Protein AF-A0A0C3L754-F1 (afdb_monomer_lite)

Radius of gyration: 15.7 Å; chains: 1; bounding box: 33×24×59 Å

Foldseek 3Di:
DVCPQVVQQPPLVAAEDEDALAECQQVVNVHLLLPGNQNHAEYHYHQYHNYALVVVVVSQVSQVPDPSHHHHAEYEQEHDPPDDCRSADDPVSQVVCVVGHHYYHDDPPPVPDPPPPPPPDDDDD

Organism: NCBI:txid1051891

Secondary structure (DSSP, 8-state):
-TTHHHHHTT-TT--EEEEES-B-TTTTT---TTSS-TT--EEEEES-BS--HHHHHHHHHHHHH-TTSPPPSEEEEE--TT--GGGS--HHHHHHHTTTSEEE-SS-GGG--------------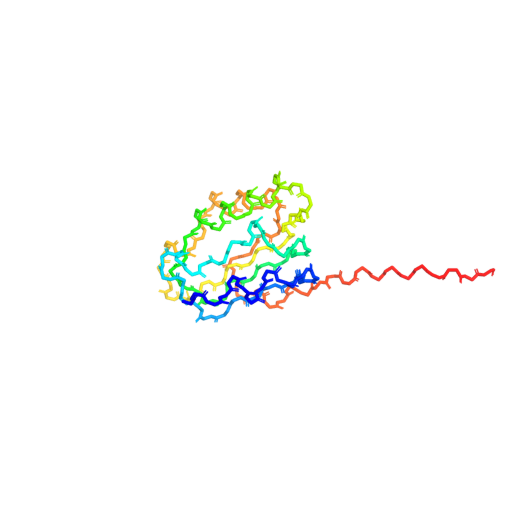

Sequence (125 aa):
MPFLRPAIQNLANLRVLTFRAINFGGDRWLPDLGNCCPHLRWLLLVHCTDYTIPSIRLLVETRIHRDGINPLEILCIQPHHDALPEYRANEEDAAWFSKFLKFKQEDDCWHTEPEARSKNSEKKL

Structure (mmCIF, N/CA/C/O backbone):
data_AF-A0A0C3L754-F1
#
_entry.id   AF-A0A0C3L754-F1
#
loop_
_atom_site.group_PDB
_atom_site.id
_atom_site.type_symbol
_atom_site.label_atom_id
_atom_site.label_alt_id
_atom_site.label_comp_id
_atom_site.label_asym_id
_atom_site.label_entity_id
_atom_site.label_seq_id
_atom_site.pdbx_PDB_ins_code
_atom_site.Cartn_x
_atom_site.Cartn_y
_atom_site.Cartn_z
_atom_site.occupancy
_atom_site.B_iso_or_equiv
_atom_site.auth_seq_id
_atom_site.auth_comp_id
_atom_site.auth_asym_id
_atom_site.auth_atom_id
_atom_site.pdbx_PDB_model_num
ATOM 1 N N . MET A 1 1 ? -7.574 -8.805 -13.480 1.00 50.53 1 MET A N 1
ATOM 2 C CA . MET A 1 1 ? -8.312 -9.417 -12.361 1.00 50.53 1 MET A CA 1
ATOM 3 C C . MET A 1 1 ? -9.560 -8.601 -11.991 1.00 50.53 1 MET A C 1
ATOM 5 O O . MET A 1 1 ? -9.554 -7.911 -10.978 1.00 50.53 1 MET A O 1
ATOM 9 N N . PRO A 1 2 ? -10.663 -8.683 -12.760 1.00 52.88 2 PRO A N 1
ATOM 10 C CA . PRO A 1 2 ? -11.907 -7.953 -12.456 1.00 52.88 2 PRO A CA 1
ATOM 11 C C . PRO A 1 2 ? -12.653 -8.464 -11.206 1.00 52.88 2 PRO A C 1
ATOM 13 O O . PRO A 1 2 ? -13.638 -7.867 -10.785 1.00 52.88 2 PRO A O 1
ATOM 16 N N . PHE A 1 3 ? -12.176 -9.544 -10.584 1.00 61.50 3 PHE A N 1
ATOM 17 C CA . PHE A 1 3 ? -12.859 -10.230 -9.484 1.00 61.50 3 PHE A CA 1
ATOM 18 C C . PHE A 1 3 ? -12.343 -9.867 -8.085 1.00 61.50 3 PHE A C 1
ATOM 20 O O . PHE A 1 3 ? -12.952 -10.266 -7.096 1.00 61.50 3 PHE A O 1
ATOM 27 N N . LEU A 1 4 ? -11.251 -9.101 -7.968 1.00 65.38 4 LEU A N 1
ATOM 28 C CA . LEU A 1 4 ? -10.626 -8.854 -6.665 1.00 65.38 4 LEU A CA 1
ATOM 29 C C . LEU A 1 4 ? -11.460 -7.918 -5.781 1.00 65.38 4 LEU A C 1
ATOM 31 O O . LEU A 1 4 ? -11.662 -8.210 -4.606 1.00 65.38 4 LEU A O 1
ATOM 35 N N . ARG A 1 5 ? -12.004 -6.832 -6.347 1.00 65.38 5 ARG A N 1
ATOM 36 C CA . ARG A 1 5 ? -12.833 -5.873 -5.597 1.00 65.38 5 ARG A CA 1
ATOM 37 C C . ARG A 1 5 ? -14.092 -6.539 -5.008 1.00 65.38 5 ARG A C 1
ATOM 39 O O . ARG A 1 5 ? -14.282 -6.414 -3.799 1.00 65.38 5 ARG A O 1
ATOM 46 N N . PRO A 1 6 ? -14.887 -7.322 -5.771 1.00 69.69 6 PRO A N 1
ATOM 47 C CA . PRO A 1 6 ? -16.003 -8.079 -5.199 1.00 69.69 6 PRO A CA 1
ATOM 48 C C . PRO A 1 6 ? -15.594 -9.104 -4.134 1.00 69.69 6 PRO A C 1
ATOM 50 O O . PRO A 1 6 ? -16.349 -9.327 -3.191 1.00 69.69 6 PRO A O 1
ATOM 53 N N . ALA A 1 7 ? -14.416 -9.722 -4.267 1.00 73.38 7 ALA A N 1
ATOM 54 C CA . ALA A 1 7 ? -13.957 -10.753 -3.340 1.00 73.38 7 ALA A CA 1
ATOM 55 C C . ALA A 1 7 ? -13.566 -10.191 -1.964 1.00 73.38 7 ALA A C 1
ATOM 57 O O . ALA A 1 7 ? -13.824 -10.833 -0.948 1.00 73.38 7 ALA A O 1
ATOM 58 N N . ILE A 1 8 ? -12.970 -8.993 -1.916 1.00 74.81 8 ILE A N 1
ATOM 59 C CA . ILE A 1 8 ? -12.465 -8.418 -0.659 1.00 74.81 8 ILE A CA 1
ATOM 60 C C . ILE A 1 8 ? -13.421 -7.417 -0.005 1.00 74.81 8 ILE A C 1
ATOM 62 O O . ILE A 1 8 ? -13.338 -7.211 1.202 1.00 74.81 8 ILE A O 1
ATOM 66 N N . GLN A 1 9 ? -14.356 -6.813 -0.751 1.00 74.00 9 GLN A N 1
ATOM 67 C CA . GLN A 1 9 ? -15.246 -5.773 -0.210 1.00 74.00 9 GLN A CA 1
ATOM 68 C C . GLN A 1 9 ? -16.104 -6.247 0.976 1.00 74.00 9 GLN A C 1
ATOM 70 O O . GLN A 1 9 ? -16.446 -5.445 1.840 1.00 74.00 9 GLN A O 1
ATOM 75 N N . ASN A 1 10 ? -16.404 -7.548 1.046 1.00 74.81 10 ASN A N 1
ATOM 76 C CA . ASN A 1 10 ? -17.206 -8.147 2.115 1.00 74.81 10 ASN A CA 1
ATOM 77 C C . ASN A 1 10 ? -16.374 -8.564 3.341 1.00 74.81 10 ASN A C 1
ATOM 79 O O . ASN A 1 10 ? -16.930 -8.987 4.353 1.00 74.81 10 ASN A O 1
ATOM 83 N N . LEU A 1 11 ? -15.045 -8.449 3.283 1.00 85.25 11 LEU A N 1
ATOM 84 C CA . LEU A 1 11 ? -14.155 -8.844 4.372 1.00 85.25 11 LEU A CA 1
ATOM 85 C C . LEU A 1 11 ? -14.004 -7.697 5.381 1.00 85.25 11 LEU A C 1
ATOM 87 O O . LEU A 1 11 ? -12.925 -7.133 5.554 1.00 85.25 11 LEU A O 1
ATOM 91 N N . ALA A 1 12 ? -15.095 -7.344 6.067 1.00 84.75 12 ALA A N 1
ATOM 92 C CA . ALA A 1 12 ? -15.114 -6.229 7.020 1.00 84.75 12 ALA A CA 1
ATOM 93 C C . ALA A 1 12 ? -14.041 -6.363 8.118 1.00 84.75 12 ALA A C 1
ATOM 95 O O . ALA A 1 12 ? -13.418 -5.377 8.503 1.00 84.75 12 ALA A O 1
ATOM 96 N N . ASN A 1 13 ? -13.779 -7.600 8.553 1.00 90.38 13 ASN A N 1
ATOM 97 C CA . ASN A 1 13 ? -12.806 -7.940 9.593 1.00 90.38 13 ASN A CA 1
ATOM 98 C C . ASN A 1 13 ? -11.382 -8.183 9.067 1.00 90.38 13 ASN A C 1
ATOM 100 O O . ASN A 1 13 ? -10.519 -8.602 9.839 1.00 90.38 13 ASN A O 1
ATOM 104 N N . LEU A 1 14 ? -11.112 -7.963 7.775 1.00 92.19 14 LEU A N 1
ATOM 105 C CA . LEU A 1 14 ? -9.765 -8.112 7.228 1.00 92.19 14 LEU A CA 1
ATOM 106 C C . LEU A 1 14 ? -8.832 -7.093 7.886 1.00 92.19 14 LEU A C 1
ATOM 108 O O . LEU A 1 14 ? -9.048 -5.893 7.758 1.00 92.19 14 LEU A O 1
ATOM 112 N N . ARG A 1 15 ? -7.799 -7.570 8.588 1.00 93.75 15 ARG A N 1
ATOM 113 C CA . ARG A 1 15 ? -6.815 -6.718 9.287 1.00 93.75 15 ARG A CA 1
ATOM 114 C C . ARG A 1 15 ? -5.472 -6.641 8.576 1.00 93.75 15 ARG A C 1
ATOM 116 O O . ARG A 1 15 ? -4.793 -5.622 8.675 1.00 93.75 15 ARG A O 1
ATOM 123 N N . VAL A 1 16 ? -5.114 -7.702 7.862 1.00 93.50 16 VAL A N 1
ATOM 124 C CA . VAL A 1 16 ? -3.841 -7.856 7.159 1.00 93.50 16 VAL A CA 1
ATOM 125 C C . VAL A 1 16 ? -4.142 -8.339 5.749 1.00 93.50 16 VAL A C 1
ATOM 127 O O . VAL A 1 16 ? -4.915 -9.282 5.581 1.00 93.50 16 VAL A O 1
ATOM 130 N N . LEU A 1 17 ? -3.548 -7.691 4.752 1.00 92.56 17 LEU A N 1
ATOM 131 C CA . 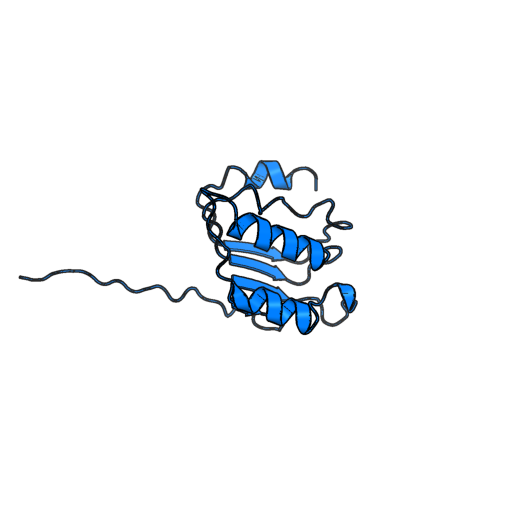LEU A 1 17 ? -3.657 -8.076 3.352 1.00 92.56 17 LEU A CA 1
ATOM 132 C C . LEU A 1 17 ? -2.270 -8.104 2.719 1.00 92.56 17 LEU A C 1
ATOM 134 O O . LEU A 1 17 ? -1.549 -7.107 2.734 1.00 92.56 17 LEU A O 1
ATOM 138 N N . THR A 1 18 ? -1.936 -9.249 2.132 1.00 92.81 18 THR A N 1
ATOM 139 C CA . THR A 1 18 ? -0.669 -9.464 1.437 1.00 92.81 18 THR A CA 1
ATOM 140 C C . THR A 1 18 ? -0.943 -9.808 -0.016 1.00 92.81 18 THR A C 1
ATOM 142 O O . THR A 1 18 ? -1.650 -10.773 -0.306 1.00 92.81 18 THR A O 1
ATOM 145 N N . PHE A 1 19 ? -0.340 -9.051 -0.925 1.00 91.88 19 PHE A N 1
ATOM 146 C CA . PHE A 1 19 ? -0.208 -9.423 -2.327 1.00 91.88 19 PHE A CA 1
ATOM 147 C C . PHE A 1 19 ? 1.196 -9.958 -2.561 1.00 91.88 19 PHE A C 1
ATOM 149 O O . PHE A 1 19 ? 2.176 -9.358 -2.119 1.00 91.88 19 PHE A O 1
ATOM 156 N N . ARG A 1 20 ? 1.291 -11.099 -3.245 1.00 91.75 20 ARG A N 1
ATOM 157 C CA . ARG A 1 20 ? 2.568 -11.726 -3.574 1.00 91.75 20 ARG A CA 1
ATOM 158 C C . ARG A 1 20 ? 2.631 -12.061 -5.053 1.00 91.75 20 ARG A C 1
ATOM 160 O O . ARG A 1 20 ? 1.736 -12.745 -5.539 1.00 91.75 20 ARG A O 1
ATOM 167 N N . ALA A 1 21 ? 3.691 -11.618 -5.729 1.00 90.94 21 ALA A N 1
ATOM 168 C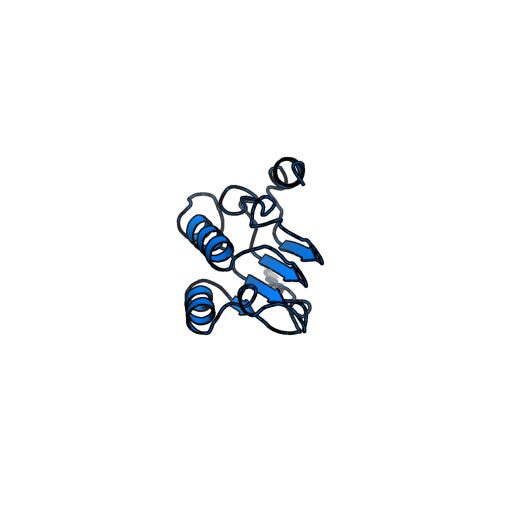 CA . ALA A 1 21 ? 3.923 -11.886 -7.149 1.00 90.94 21 ALA A CA 1
ATOM 169 C C . ALA A 1 21 ? 2.723 -11.505 -8.043 1.00 90.94 21 ALA A C 1
ATOM 171 O O . ALA A 1 21 ? 2.381 -12.215 -8.987 1.00 90.94 21 ALA A O 1
ATOM 172 N N . ILE A 1 22 ? 2.050 -10.396 -7.712 1.00 89.88 22 ILE A N 1
ATOM 173 C CA . ILE A 1 22 ? 0.906 -9.884 -8.471 1.00 89.88 22 ILE A CA 1
ATOM 174 C C . ILE A 1 22 ? 1.370 -8.778 -9.412 1.00 89.88 22 ILE A C 1
ATOM 176 O O . ILE A 1 22 ? 2.006 -7.820 -8.984 1.00 89.88 22 ILE A O 1
ATOM 180 N N . ASN A 1 23 ? 0.985 -8.891 -10.681 1.00 90.50 23 ASN A N 1
ATOM 181 C CA . ASN A 1 23 ? 1.059 -7.803 -11.646 1.00 90.50 23 ASN A CA 1
ATOM 182 C C . ASN A 1 23 ? -0.265 -7.015 -11.617 1.00 90.50 23 ASN A C 1
ATOM 184 O O . ASN A 1 23 ? -1.338 -7.575 -11.877 1.00 90.50 23 ASN A O 1
ATOM 188 N N . PHE A 1 24 ? -0.199 -5.722 -11.296 1.00 89.81 24 PHE A N 1
ATOM 189 C CA . PHE A 1 24 ? -1.373 -4.853 -11.180 1.00 89.81 24 PHE A CA 1
ATOM 190 C C . PHE A 1 24 ? -1.802 -4.182 -12.495 1.00 89.81 24 PHE A C 1
ATOM 192 O O . PHE A 1 24 ? -2.858 -3.547 -12.534 1.00 89.81 24 PHE A O 1
ATOM 199 N N . GLY A 1 25 ? -1.075 -4.400 -13.593 1.00 89.06 25 GLY A N 1
ATOM 200 C CA . GLY A 1 25 ? -1.451 -3.991 -14.945 1.00 89.06 25 GLY A CA 1
ATOM 201 C C . GLY A 1 25 ? -1.606 -2.480 -15.118 1.00 89.06 25 GLY A C 1
ATOM 202 O O . GLY A 1 25 ? -2.572 -2.047 -15.750 1.00 89.06 25 GLY A O 1
ATOM 203 N N . GLY A 1 26 ? -0.706 -1.699 -14.518 1.00 85.06 26 GLY A N 1
ATOM 204 C CA . GLY A 1 26 ? -0.725 -0.239 -14.511 1.00 85.06 26 GLY A CA 1
ATOM 205 C C . GLY A 1 26 ? -1.817 0.277 -13.586 1.00 85.06 26 GLY A C 1
ATOM 206 O O . GLY A 1 26 ? -2.707 0.992 -14.033 1.00 85.06 26 GLY A O 1
ATOM 207 N N . ASP A 1 27 ? -1.824 -0.200 -12.339 1.00 86.00 27 ASP A N 1
ATOM 208 C CA . ASP A 1 27 ? -2.846 0.064 -11.312 1.00 86.00 27 ASP A CA 1
ATOM 209 C C . ASP A 1 27 ? -4.277 -0.405 -11.640 1.00 86.00 27 ASP A C 1
ATOM 211 O O . ASP A 1 27 ? -5.139 -0.410 -10.762 1.00 86.00 27 ASP A O 1
ATOM 215 N N . ARG A 1 28 ? -4.551 -0.886 -12.863 1.00 84.31 28 ARG A N 1
ATOM 216 C CA . ARG A 1 28 ? -5.873 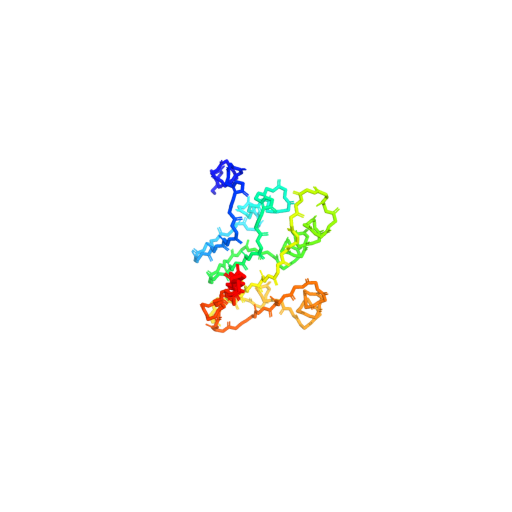-1.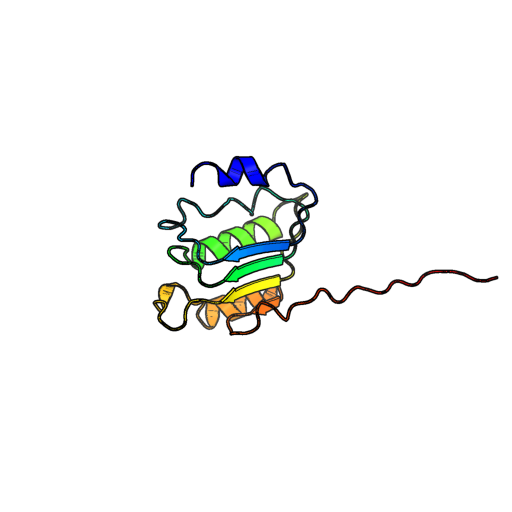374 -13.300 1.00 84.31 28 ARG A CA 1
ATOM 217 C C . ARG A 1 28 ? -6.475 -2.397 -12.338 1.00 84.31 28 ARG A C 1
ATOM 219 O O . ARG A 1 28 ? -7.695 -2.480 -12.194 1.00 84.31 28 ARG A O 1
ATOM 226 N N . TRP A 1 29 ? -5.626 -3.226 -11.740 1.00 82.81 29 TRP A N 1
ATOM 227 C CA . TRP A 1 29 ? -6.030 -4.304 -10.846 1.00 82.81 29 TRP A CA 1
ATOM 228 C C . TRP A 1 29 ? -5.693 -4.043 -9.383 1.00 82.81 29 TRP A C 1
ATOM 230 O O . TRP A 1 29 ? -5.942 -4.923 -8.557 1.00 82.81 29 TRP A O 1
ATOM 240 N N . LEU A 1 30 ? -5.143 -2.869 -9.057 1.00 85.88 30 LEU A N 1
ATOM 241 C CA . LEU A 1 30 ? -4.929 -2.473 -7.675 1.00 85.88 30 LEU A CA 1
ATOM 242 C C . LEU A 1 30 ? -6.308 -2.268 -7.028 1.00 85.88 30 LEU A C 1
ATOM 244 O O . LEU A 1 30 ? -7.117 -1.479 -7.522 1.00 85.88 30 LEU A O 1
ATOM 248 N N . PRO A 1 31 ? -6.643 -3.011 -5.963 1.00 82.06 31 PRO A N 1
ATOM 249 C CA . PRO A 1 31 ? -7.937 -2.857 -5.333 1.00 82.06 31 PRO A CA 1
ATOM 250 C C . PRO A 1 31 ? -8.053 -1.488 -4.670 1.00 82.06 31 PRO A C 1
ATOM 252 O O . PRO A 1 31 ? -7.104 -0.968 -4.088 1.00 82.06 31 PRO A O 1
ATOM 255 N N . ASP A 1 32 ? -9.269 -0.954 -4.686 1.00 84.06 32 ASP A N 1
ATOM 256 C CA . ASP A 1 32 ? -9.633 0.289 -4.013 1.00 84.06 32 ASP A CA 1
ATOM 257 C C . ASP A 1 32 ? -9.719 0.087 -2.486 1.00 84.06 32 ASP A C 1
ATOM 259 O O . ASP A 1 32 ? -10.790 0.093 -1.872 1.00 84.06 32 ASP A O 1
ATOM 263 N N . LEU A 1 33 ? -8.564 -0.169 -1.867 1.00 86.25 33 LEU A N 1
ATOM 264 C CA . LEU A 1 33 ? -8.413 -0.360 -0.422 1.00 86.25 33 LEU A CA 1
ATOM 265 C C . LEU A 1 33 ? -8.590 0.949 0.352 1.00 86.25 33 LEU A C 1
ATOM 267 O O . LEU A 1 33 ? -8.744 0.908 1.568 1.00 86.25 33 LEU A O 1
ATOM 271 N N . GLY A 1 34 ? -8.615 2.098 -0.329 1.00 83.25 34 GLY A N 1
ATOM 272 C CA . GLY A 1 34 ? -9.072 3.359 0.255 1.00 83.25 34 GLY A CA 1
ATOM 273 C C . GLY A 1 34 ? -10.537 3.293 0.683 1.00 83.25 34 GLY A C 1
ATOM 274 O O . GLY A 1 34 ? -10.930 3.946 1.644 1.00 83.25 34 GLY A O 1
ATOM 275 N N . ASN A 1 35 ? -11.330 2.451 0.008 1.00 83.38 35 ASN A N 1
ATOM 276 C CA . ASN A 1 35 ? -12.781 2.451 0.121 1.00 83.38 35 ASN A CA 1
ATOM 277 C C . ASN A 1 35 ? -13.411 1.119 0.548 1.00 83.38 35 ASN A C 1
ATOM 279 O O . ASN A 1 35 ? -14.638 1.004 0.569 1.00 83.38 35 ASN A O 1
ATOM 283 N N . CYS A 1 36 ? -12.603 0.120 0.895 1.00 85.69 36 CYS A N 1
ATOM 284 C CA . CYS A 1 36 ? -13.066 -1.167 1.404 1.00 85.69 36 CYS A CA 1
ATOM 285 C C . CYS A 1 36 ? -12.201 -1.645 2.580 1.00 85.69 36 CYS A C 1
ATOM 287 O O . CYS A 1 36 ? -11.205 -1.011 2.931 1.00 85.69 36 CYS A O 1
ATOM 289 N N . CYS A 1 37 ? -12.584 -2.764 3.203 1.00 91.12 37 CYS A N 1
ATOM 290 C CA . CYS A 1 37 ? -11.863 -3.355 4.337 1.00 91.12 37 CYS A CA 1
ATOM 291 C C . CYS A 1 37 ? -11.618 -2.320 5.465 1.00 91.12 37 CYS A C 1
ATOM 293 O O . CYS A 1 37 ? -10.476 -1.899 5.698 1.00 91.12 37 CYS A O 1
ATOM 295 N N . PRO A 1 38 ? -12.674 -1.859 6.165 1.00 92.38 38 PRO A N 1
ATOM 296 C CA . PRO A 1 38 ? -12.577 -0.771 7.143 1.00 92.38 38 PRO A CA 1
ATOM 297 C C . PRO A 1 38 ? -11.601 -1.077 8.285 1.00 92.38 38 PRO A C 1
ATOM 299 O O . PRO A 1 38 ? -11.013 -0.162 8.853 1.00 92.38 38 PRO A O 1
ATOM 302 N N . HIS A 1 39 ? -11.366 -2.353 8.599 1.00 94.50 39 HIS A N 1
ATOM 303 C CA . HIS A 1 39 ? -10.444 -2.762 9.658 1.00 94.50 39 HIS A CA 1
ATOM 304 C C . HIS A 1 39 ? -9.039 -3.140 9.181 1.00 94.50 39 HIS A C 1
ATOM 306 O O . HIS A 1 39 ? -8.217 -3.523 10.019 1.00 94.50 39 HIS A O 1
ATOM 312 N N . LEU A 1 40 ? -8.743 -2.979 7.886 1.00 94.94 40 LEU A N 1
ATOM 313 C CA . LEU A 1 40 ? -7.411 -3.218 7.343 1.00 94.94 40 LEU A CA 1
ATOM 314 C C . LEU A 1 40 ? -6.419 -2.261 8.001 1.00 94.94 40 LEU A C 1
ATOM 316 O O . LEU A 1 40 ? -6.620 -1.049 8.022 1.00 94.94 40 LEU A O 1
ATOM 320 N N . ARG A 1 41 ? -5.355 -2.824 8.559 1.00 94.69 41 ARG A N 1
ATOM 321 C CA . ARG A 1 41 ? -4.277 -2.067 9.195 1.00 94.69 41 ARG A CA 1
ATOM 322 C C . ARG A 1 41 ? -2.972 -2.270 8.453 1.00 94.69 41 ARG A C 1
ATOM 324 O O . ARG A 1 41 ? -2.146 -1.366 8.448 1.00 94.69 41 ARG A O 1
ATOM 331 N N . TRP A 1 42 ? -2.762 -3.443 7.865 1.00 95.19 42 TRP A N 1
ATOM 332 C CA . TRP A 1 42 ? -1.470 -3.822 7.308 1.00 95.19 42 TRP A CA 1
ATOM 333 C C . TRP A 1 42 ? -1.597 -4.204 5.841 1.00 95.19 42 TRP A C 1
ATOM 335 O O . TRP A 1 42 ? -2.401 -5.074 5.496 1.00 95.19 42 TRP A O 1
ATOM 345 N N . LEU A 1 43 ? -0.781 -3.572 5.002 1.00 94.88 43 LEU A N 1
ATOM 346 C CA . LEU A 1 43 ? -0.704 -3.843 3.573 1.00 94.88 43 LEU A CA 1
ATOM 347 C C . LEU A 1 43 ? 0.724 -4.236 3.194 1.00 94.88 43 LEU A C 1
ATOM 349 O O . LEU A 1 43 ? 1.666 -3.479 3.428 1.00 94.88 43 LEU A O 1
ATOM 353 N N . LEU A 1 44 ? 0.874 -5.426 2.616 1.00 94.56 44 LEU A N 1
ATOM 354 C CA . LEU A 1 44 ? 2.156 -5.961 2.175 1.00 94.56 44 LEU A CA 1
ATOM 355 C C . LEU A 1 44 ? 2.111 -6.217 0.663 1.00 94.56 44 LEU A C 1
ATOM 357 O O . LEU A 1 44 ? 1.264 -6.969 0.181 1.00 94.56 44 LEU A O 1
ATOM 361 N N . LEU A 1 45 ? 3.034 -5.606 -0.075 1.00 93.06 45 LEU A N 1
ATOM 362 C CA . LEU A 1 45 ? 3.233 -5.779 -1.513 1.00 93.06 45 LEU A CA 1
ATOM 363 C C . LEU A 1 45 ? 4.578 -6.471 -1.734 1.00 93.06 45 LEU A C 1
ATOM 365 O O . LEU A 1 45 ? 5.622 -5.826 -1.716 1.00 93.06 45 LEU A O 1
ATOM 369 N N . VAL A 1 46 ? 4.560 -7.792 -1.910 1.00 92.50 46 VAL A N 1
ATOM 370 C CA . VAL A 1 46 ? 5.774 -8.614 -2.019 1.00 92.50 46 VAL A CA 1
ATOM 371 C C . VAL A 1 46 ? 5.956 -9.085 -3.457 1.00 92.50 46 VAL A C 1
ATOM 373 O O . VAL A 1 46 ? 5.120 -9.802 -4.003 1.00 92.50 46 VAL A O 1
ATOM 376 N N . HIS A 1 47 ? 7.053 -8.686 -4.084 1.00 91.62 47 HIS A N 1
ATOM 377 C CA . HIS A 1 47 ? 7.413 -8.970 -5.475 1.00 91.62 47 HIS A CA 1
ATOM 378 C C . HIS A 1 47 ? 6.285 -8.632 -6.462 1.00 91.62 47 HIS A C 1
ATOM 380 O O . HIS A 1 47 ? 6.086 -9.329 -7.454 1.00 91.62 47 HIS A O 1
ATOM 386 N N . CYS A 1 48 ? 5.485 -7.613 -6.149 1.00 91.12 48 CYS A N 1
ATOM 387 C CA . CYS A 1 48 ? 4.434 -7.147 -7.042 1.00 91.12 48 CYS A CA 1
ATOM 388 C C . CYS A 1 48 ? 5.028 -6.236 -8.121 1.00 91.12 48 CYS A C 1
ATOM 390 O O . CYS A 1 48 ? 6.077 -5.629 -7.913 1.00 91.12 48 CYS A O 1
ATOM 392 N N . THR A 1 49 ? 4.352 -6.132 -9.260 1.00 91.00 49 THR A N 1
ATOM 393 C CA . THR A 1 49 ? 4.761 -5.282 -10.386 1.00 91.00 49 THR A CA 1
ATOM 394 C C . THR A 1 49 ? 3.578 -4.483 -10.915 1.00 91.00 49 THR A C 1
ATOM 396 O O . THR A 1 49 ? 2.423 -4.762 -10.579 1.00 91.00 49 THR A O 1
ATOM 399 N N . ASP A 1 50 ? 3.865 -3.479 -11.744 1.00 90.88 50 ASP A N 1
ATOM 400 C CA . ASP A 1 50 ? 2.864 -2.664 -12.441 1.00 90.88 50 ASP A CA 1
ATOM 401 C C . ASP A 1 50 ? 1.853 -1.958 -11.517 1.00 90.88 50 ASP A C 1
ATOM 403 O O . ASP A 1 50 ? 0.717 -1.689 -11.918 1.00 90.88 50 ASP A O 1
ATOM 407 N N . TYR A 1 51 ? 2.271 -1.655 -10.283 1.00 91.44 51 TYR A N 1
ATOM 408 C CA . TYR A 1 51 ? 1.672 -0.613 -9.447 1.00 91.44 51 TYR A CA 1
ATOM 409 C C . TYR A 1 51 ? 2.522 0.656 -9.521 1.00 91.44 51 TYR A C 1
ATOM 411 O O . TYR A 1 51 ? 3.704 0.591 -9.860 1.00 91.44 51 TYR A O 1
ATOM 419 N N . THR A 1 52 ? 1.959 1.796 -9.132 1.00 92.50 52 THR A N 1
ATOM 420 C CA . THR A 1 52 ? 2.724 3.041 -8.989 1.00 92.50 52 THR A CA 1
ATOM 421 C C . THR A 1 52 ? 2.750 3.525 -7.539 1.00 92.50 52 THR A C 1
ATOM 423 O O . THR A 1 52 ? 1.770 3.392 -6.802 1.00 92.50 52 THR A O 1
ATOM 426 N N . ILE A 1 53 ? 3.872 4.106 -7.102 1.00 93.94 53 ILE A N 1
ATOM 427 C CA . ILE A 1 53 ? 3.983 4.707 -5.761 1.00 93.94 53 ILE A CA 1
ATOM 428 C C . ILE A 1 53 ? 2.929 5.808 -5.525 1.00 93.94 53 ILE A C 1
ATOM 430 O O . ILE A 1 53 ? 2.298 5.778 -4.465 1.00 93.94 53 ILE A O 1
ATOM 434 N N . PRO A 1 54 ? 2.625 6.703 -6.491 1.00 94.56 54 PRO A N 1
ATOM 435 C CA . PRO A 1 54 ? 1.495 7.628 -6.388 1.00 94.56 54 PRO A CA 1
ATOM 436 C C . PRO A 1 54 ? 0.149 6.953 -6.099 1.00 94.56 54 PRO A C 1
ATOM 438 O O . PRO A 1 54 ? -0.606 7.444 -5.262 1.00 94.56 54 PRO A O 1
ATOM 441 N N . SER A 1 55 ? -0.149 5.809 -6.721 1.00 93.31 55 SER A N 1
ATOM 442 C CA . SER A 1 55 ? -1.388 5.064 -6.453 1.00 93.31 55 SER A CA 1
ATOM 443 C C . SER A 1 55 ? -1.424 4.483 -5.037 1.00 93.31 55 SER A C 1
ATOM 445 O O . SER A 1 55 ? -2.459 4.540 -4.367 1.00 93.31 55 SER A O 1
ATOM 447 N N . ILE A 1 56 ? -0.289 3.987 -4.528 1.00 95.12 56 ILE A N 1
ATOM 448 C CA . ILE A 1 56 ? -0.176 3.544 -3.128 1.00 95.12 56 ILE A CA 1
ATOM 449 C C . ILE A 1 56 ? -0.328 4.722 -2.159 1.00 95.12 56 ILE A C 1
ATOM 451 O O . ILE A 1 56 ? -1.006 4.605 -1.138 1.00 95.12 56 ILE A O 1
ATOM 455 N N . ARG A 1 57 ? 0.252 5.877 -2.485 1.00 95.69 57 ARG A N 1
ATOM 456 C CA . ARG A 1 57 ? 0.106 7.105 -1.703 1.00 95.69 57 ARG A CA 1
ATOM 457 C C . ARG A 1 57 ? -1.344 7.570 -1.642 1.00 95.69 57 ARG A C 1
ATOM 459 O O . ARG A 1 57 ? -1.847 7.780 -0.543 1.00 95.69 57 ARG A O 1
ATOM 466 N N . LEU A 1 58 ? -2.038 7.627 -2.777 1.00 94.69 58 LEU A N 1
ATOM 467 C CA . LEU A 1 58 ? -3.458 7.983 -2.838 1.00 94.69 58 LEU A CA 1
ATOM 468 C C . LEU A 1 58 ? -4.321 7.052 -1.973 1.00 94.69 58 LEU A C 1
ATOM 470 O O . LEU A 1 58 ? -5.232 7.507 -1.281 1.00 94.69 58 LEU A O 1
ATOM 474 N N . LEU A 1 59 ? -4.024 5.750 -1.968 1.00 94.94 59 LEU A N 1
ATOM 475 C CA . LEU A 1 59 ? -4.683 4.778 -1.094 1.00 94.94 59 LEU A CA 1
ATOM 476 C C . LEU A 1 59 ? -4.469 5.126 0.385 1.00 94.94 59 LEU A C 1
ATOM 478 O O . LEU A 1 59 ? -5.441 5.171 1.142 1.00 94.94 59 LEU A O 1
ATOM 482 N N . VAL A 1 60 ? -3.223 5.381 0.798 1.00 96.00 60 VAL A N 1
ATOM 483 C CA . VAL A 1 60 ? -2.891 5.759 2.183 1.00 96.00 60 VAL A CA 1
ATOM 484 C C . VAL A 1 60 ? -3.598 7.061 2.569 1.00 96.00 60 VAL A C 1
ATOM 486 O O . VAL A 1 60 ? -4.269 7.102 3.599 1.00 96.00 60 VAL A O 1
ATOM 489 N N . GLU A 1 61 ? -3.527 8.088 1.720 1.00 96.06 61 GLU A N 1
ATOM 490 C CA . GLU A 1 61 ? -4.201 9.378 1.913 1.00 96.06 61 GLU A CA 1
ATOM 491 C C . GLU A 1 61 ? -5.715 9.212 2.066 1.00 96.06 61 GLU A C 1
ATOM 493 O O . GLU A 1 61 ? -6.308 9.772 2.990 1.00 96.06 61 GLU A O 1
ATOM 498 N N . THR A 1 62 ? -6.338 8.396 1.213 1.00 94.62 62 THR A N 1
ATOM 499 C CA . THR A 1 62 ? -7.781 8.127 1.270 1.00 94.62 62 THR A CA 1
ATOM 500 C C . THR A 1 62 ? -8.165 7.498 2.606 1.00 94.62 62 THR A C 1
ATOM 502 O O . THR A 1 62 ? -9.139 7.921 3.223 1.00 94.62 62 THR A O 1
ATOM 505 N N . ARG A 1 63 ? -7.389 6.524 3.104 1.00 94.88 63 ARG A N 1
ATOM 506 C CA . ARG A 1 63 ? -7.677 5.877 4.396 1.00 94.88 63 ARG A CA 1
ATOM 507 C C . ARG A 1 63 ? -7.464 6.796 5.596 1.00 94.88 63 ARG A C 1
ATOM 509 O O . ARG A 1 63 ? -8.141 6.611 6.597 1.00 94.88 63 ARG A O 1
ATOM 516 N N . ILE A 1 64 ? -6.545 7.759 5.514 1.00 94.94 64 ILE A N 1
ATOM 517 C CA . ILE A 1 64 ? -6.304 8.734 6.590 1.00 94.94 64 ILE A CA 1
ATOM 518 C C . ILE A 1 64 ? -7.502 9.676 6.764 1.00 94.94 64 ILE A C 1
ATOM 520 O O . ILE A 1 64 ? -7.868 9.993 7.891 1.00 94.94 64 ILE A O 1
ATOM 524 N N . HIS A 1 65 ? -8.107 10.123 5.662 1.00 94.00 65 HIS A N 1
ATOM 525 C CA . HIS A 1 65 ? -9.146 11.160 5.686 1.00 94.00 65 HIS A CA 1
ATOM 526 C C . HIS A 1 65 ? -10.576 10.615 5.693 1.00 94.00 65 HIS A C 1
ATOM 528 O O . HIS A 1 65 ? -11.525 11.389 5.812 1.00 94.00 65 HIS A O 1
ATOM 534 N N . ARG A 1 66 ? -10.757 9.305 5.511 1.00 92.00 66 ARG A N 1
ATOM 535 C CA . ARG A 1 66 ? -12.083 8.714 5.354 1.00 92.00 66 ARG A CA 1
ATOM 536 C C . ARG A 1 66 ? -12.656 8.214 6.676 1.00 92.00 66 ARG A C 1
ATOM 538 O O . ARG A 1 66 ? -12.183 7.232 7.245 1.00 92.00 66 ARG A O 1
ATOM 545 N N . ASP A 1 67 ? -13.769 8.816 7.083 1.00 92.06 67 ASP A N 1
ATOM 546 C CA . ASP A 1 67 ? -14.546 8.365 8.236 1.00 92.06 67 ASP A CA 1
ATOM 547 C C . ASP A 1 67 ? -15.009 6.907 8.095 1.00 92.06 67 ASP A C 1
ATOM 549 O O . ASP A 1 67 ? -15.420 6.444 7.025 1.00 92.06 67 ASP A O 1
ATOM 553 N N . GLY A 1 68 ? -14.960 6.173 9.209 1.00 90.06 68 GLY A N 1
ATOM 554 C CA . GLY A 1 68 ? -15.378 4.770 9.276 1.00 90.06 68 GLY A CA 1
ATOM 555 C C . GLY A 1 68 ? -14.379 3.767 8.687 1.00 90.06 68 GLY A C 1
ATOM 556 O O . GLY A 1 68 ? -14.676 2.572 8.652 1.00 90.06 68 GLY A O 1
ATOM 557 N N . ILE A 1 69 ? -13.197 4.216 8.254 1.00 93.19 69 ILE A N 1
ATOM 558 C CA . ILE A 1 69 ? -12.101 3.363 7.783 1.00 93.19 69 ILE A CA 1
ATOM 559 C C . ILE A 1 69 ? -10.862 3.620 8.641 1.00 93.19 69 ILE A C 1
ATOM 561 O O . ILE A 1 69 ? -10.496 4.756 8.910 1.00 93.19 69 ILE A O 1
ATOM 565 N N . ASN A 1 70 ? -10.202 2.552 9.090 1.00 94.12 70 ASN A N 1
ATOM 566 C CA . ASN A 1 70 ? -8.973 2.683 9.863 1.00 94.12 70 ASN A CA 1
ATOM 567 C C . ASN A 1 70 ? -7.803 3.096 8.951 1.00 94.12 70 ASN A C 1
ATOM 569 O O . ASN A 1 70 ? -7.617 2.475 7.896 1.00 94.12 70 ASN A O 1
ATOM 573 N N . PRO A 1 71 ? -6.944 4.038 9.375 1.00 95.69 71 PRO A N 1
ATOM 574 C CA . PRO A 1 71 ? -5.677 4.275 8.694 1.00 95.69 71 PRO A CA 1
ATOM 575 C C . PRO A 1 71 ? -4.812 3.006 8.715 1.00 95.69 71 PRO A C 1
ATOM 577 O O . PRO A 1 71 ? -4.945 2.153 9.602 1.00 95.69 71 PRO A O 1
ATOM 580 N N . LEU A 1 72 ? -3.926 2.868 7.724 1.00 96.25 72 LEU A N 1
ATOM 581 C CA . LEU A 1 72 ? -2.919 1.810 7.758 1.00 96.25 72 LEU A CA 1
ATOM 582 C C . LEU A 1 72 ? -1.905 2.109 8.861 1.00 96.25 72 LEU A C 1
ATOM 584 O O . LEU A 1 72 ? -1.447 3.234 9.009 1.00 96.25 72 LEU A O 1
ATOM 588 N N . GLU A 1 73 ? -1.535 1.077 9.604 1.00 95.81 73 GLU A N 1
ATOM 589 C CA . GLU A 1 73 ? -0.446 1.118 10.576 1.00 95.81 73 GLU A CA 1
ATOM 590 C C . GLU A 1 73 ? 0.874 0.702 9.933 1.00 95.81 73 GLU A C 1
ATOM 592 O O . GLU A 1 73 ? 1.931 1.185 10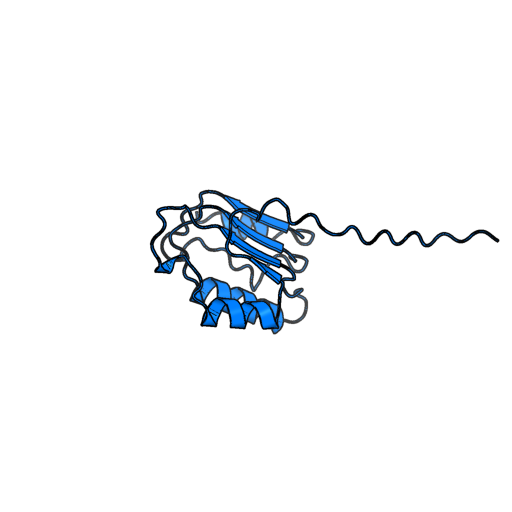.332 1.00 95.81 73 GLU A O 1
ATOM 597 N N . ILE A 1 74 ? 0.820 -0.212 8.956 1.00 95.06 74 ILE A N 1
ATOM 598 C CA . ILE A 1 74 ? 1.999 -0.791 8.314 1.00 95.06 74 ILE A CA 1
ATOM 599 C C . ILE A 1 74 ? 1.788 -0.854 6.806 1.00 95.06 74 ILE A C 1
ATOM 601 O O . ILE A 1 74 ? 0.796 -1.412 6.328 1.00 95.06 74 ILE A O 1
ATOM 605 N N . LEU A 1 75 ? 2.770 -0.336 6.075 1.00 95.44 75 LEU A N 1
ATOM 606 C CA . LEU A 1 75 ? 2.922 -0.528 4.640 1.00 95.44 75 LEU A CA 1
ATOM 607 C C . LEU A 1 75 ? 4.300 -1.129 4.383 1.00 95.44 75 LEU A C 1
ATOM 609 O O . LEU A 1 75 ? 5.316 -0.532 4.737 1.00 95.44 75 LEU A O 1
ATOM 613 N N . CYS A 1 76 ? 4.325 -2.303 3.762 1.00 94.62 76 CYS A N 1
ATOM 614 C CA . CYS A 1 76 ? 5.560 -2.931 3.324 1.00 94.62 76 CYS A CA 1
ATOM 615 C C . CYS A 1 76 ? 5.552 -3.109 1.812 1.00 94.62 76 CYS A C 1
ATOM 617 O O . CYS A 1 76 ? 4.624 -3.711 1.271 1.00 94.62 76 CYS A O 1
ATOM 619 N N . ILE A 1 77 ? 6.580 -2.598 1.144 1.00 93.31 77 ILE A N 1
ATOM 620 C CA . ILE A 1 77 ? 6.787 -2.758 -0.291 1.00 93.31 77 ILE A CA 1
ATOM 621 C C . ILE A 1 77 ? 8.118 -3.479 -0.467 1.00 93.31 77 ILE A C 1
ATOM 623 O O . ILE A 1 77 ? 9.163 -2.894 -0.239 1.00 93.31 77 ILE A O 1
ATOM 627 N N . GLN A 1 78 ? 8.098 -4.744 -0.865 1.00 92.19 78 GLN A N 1
ATOM 628 C CA . GLN A 1 78 ? 9.304 -5.517 -1.165 1.00 92.19 78 GLN A CA 1
ATOM 629 C C . GLN A 1 78 ? 9.316 -5.812 -2.661 1.00 92.19 78 GLN A C 1
ATOM 631 O O . GLN A 1 78 ? 8.730 -6.809 -3.083 1.00 92.19 78 GLN A O 1
ATOM 636 N N . PRO A 1 79 ? 9.923 -4.955 -3.496 1.00 87.25 79 PRO A N 1
ATOM 637 C CA . PRO A 1 79 ? 10.074 -5.231 -4.917 1.00 87.25 79 PRO A CA 1
ATOM 638 C C . PRO A 1 79 ? 10.988 -6.437 -5.140 1.00 87.25 79 PRO A C 1
ATOM 640 O O . PRO A 1 79 ? 11.755 -6.825 -4.258 1.00 87.25 79 PRO A O 1
ATOM 643 N N . HIS A 1 80 ? 10.941 -7.021 -6.336 1.00 85.00 80 HIS A N 1
ATOM 644 C CA . HIS A 1 80 ? 11.957 -7.995 -6.727 1.00 85.00 80 HIS A CA 1
ATOM 645 C C . HIS A 1 80 ? 13.333 -7.306 -6.844 1.00 85.00 80 HIS A C 1
ATOM 647 O O . HIS A 1 80 ? 13.419 -6.094 -7.064 1.00 85.00 80 HIS A O 1
ATOM 653 N N . HIS A 1 81 ? 14.423 -8.058 -6.682 1.00 79.69 81 HIS A N 1
ATOM 654 C CA . HIS A 1 81 ? 15.782 -7.499 -6.704 1.00 79.69 81 HIS A CA 1
ATOM 655 C C . HIS A 1 81 ? 16.125 -6.803 -8.035 1.00 79.69 81 HIS A C 1
ATOM 657 O O . HIS A 1 81 ? 16.863 -5.822 -8.040 1.00 79.69 81 HIS A O 1
ATOM 663 N N . ASP A 1 82 ? 15.533 -7.267 -9.135 1.00 82.50 82 ASP A N 1
ATOM 664 C CA . ASP A 1 82 ? 15.662 -6.738 -10.498 1.00 82.50 82 ASP A CA 1
ATOM 665 C C . ASP A 1 82 ? 14.540 -5.752 -10.887 1.00 82.50 82 ASP A C 1
ATOM 667 O O . ASP A 1 82 ? 14.456 -5.332 -12.042 1.00 82.50 82 ASP A O 1
ATOM 671 N N . ALA A 1 83 ? 13.666 -5.378 -9.946 1.00 81.56 83 ALA A N 1
ATOM 672 C CA . ALA A 1 83 ? 12.559 -4.475 -10.227 1.00 81.56 83 ALA A CA 1
ATOM 673 C C . ALA A 1 83 ? 13.071 -3.084 -10.624 1.00 81.56 83 ALA A C 1
ATOM 675 O O . ALA A 1 83 ? 13.988 -2.539 -9.997 1.00 81.56 83 ALA A O 1
ATOM 676 N N . LEU A 1 84 ? 12.420 -2.495 -11.631 1.00 83.88 84 LEU A N 1
ATOM 677 C CA . LEU A 1 84 ? 12.697 -1.134 -12.085 1.00 83.88 84 LEU A CA 1
ATOM 678 C C . LEU A 1 84 ? 12.584 -0.122 -10.925 1.00 83.88 84 LEU A C 1
ATOM 680 O O . LEU A 1 84 ? 11.751 -0.309 -10.029 1.00 83.88 84 LEU A O 1
ATOM 684 N N . PRO A 1 85 ? 13.378 0.969 -10.937 1.00 83.31 85 PRO A N 1
ATOM 685 C CA . PRO A 1 85 ? 13.365 1.978 -9.875 1.00 83.31 85 PRO A CA 1
ATOM 686 C C . PRO A 1 85 ? 11.985 2.591 -9.606 1.00 83.31 85 PRO A C 1
ATOM 688 O O . PRO A 1 85 ? 11.697 2.959 -8.476 1.00 83.31 85 PRO A O 1
ATOM 691 N N . GLU A 1 86 ? 11.115 2.659 -10.613 1.00 82.38 86 GLU A N 1
ATOM 692 C CA . GLU A 1 86 ? 9.746 3.185 -10.505 1.00 82.38 86 GLU A CA 1
ATOM 693 C C . GLU A 1 86 ? 8.821 2.389 -9.568 1.00 82.38 86 GLU A C 1
ATOM 695 O O . GLU A 1 86 ? 7.828 2.925 -9.077 1.00 82.38 86 GLU A O 1
ATOM 700 N N . TYR A 1 87 ? 9.156 1.130 -9.271 1.00 81.50 87 TYR A N 1
ATOM 701 C CA . TYR A 1 87 ? 8.419 0.311 -8.304 1.00 81.50 87 TYR A CA 1
ATOM 702 C C . TYR A 1 87 ? 8.919 0.494 -6.862 1.00 81.50 87 TYR A C 1
ATOM 704 O O . TYR A 1 87 ? 8.369 -0.104 -5.932 1.00 81.50 87 TYR A O 1
ATOM 712 N N . ARG A 1 88 ? 9.962 1.307 -6.656 1.00 88.75 88 ARG A N 1
ATOM 713 C CA . ARG A 1 88 ? 10.526 1.656 -5.347 1.00 88.75 88 ARG A CA 1
ATOM 714 C C . ARG A 1 88 ? 10.070 3.063 -4.968 1.00 88.75 88 ARG A C 1
ATOM 716 O O . ARG A 1 88 ? 10.150 3.985 -5.772 1.00 88.75 88 ARG A O 1
ATOM 723 N N . ALA A 1 89 ? 9.627 3.240 -3.729 1.00 91.06 89 ALA A N 1
ATOM 724 C CA . ALA A 1 89 ? 9.496 4.561 -3.135 1.00 91.06 89 ALA A CA 1
ATOM 725 C C . ALA A 1 89 ? 10.896 5.176 -3.035 1.00 91.06 89 ALA A C 1
ATOM 727 O O . ALA A 1 89 ? 11.835 4.535 -2.548 1.00 91.06 89 ALA A O 1
ATOM 728 N N . ASN A 1 90 ? 11.043 6.406 -3.513 1.00 92.81 90 ASN A N 1
ATOM 729 C CA . ASN A 1 90 ? 12.262 7.173 -3.284 1.00 92.81 90 ASN A CA 1
ATOM 730 C C . ASN A 1 90 ? 12.304 7.677 -1.824 1.00 92.81 90 ASN A C 1
ATOM 732 O O . ASN A 1 90 ? 11.409 7.401 -1.021 1.00 92.81 90 ASN A O 1
ATOM 736 N N . GLU A 1 91 ? 13.348 8.423 -1.466 1.00 93.19 91 GLU A N 1
ATOM 737 C CA . GLU A 1 91 ? 13.505 8.963 -0.109 1.00 93.19 91 GLU A CA 1
ATOM 738 C C . GLU A 1 91 ? 12.362 9.903 0.303 1.00 93.19 91 GLU A C 1
ATOM 740 O O . GLU A 1 91 ? 11.924 9.868 1.454 1.00 93.19 91 GLU A O 1
ATOM 745 N N . GLU A 1 92 ? 11.843 10.712 -0.625 1.00 95.69 92 GLU A N 1
ATOM 746 C CA . GLU A 1 92 ? 10.733 11.633 -0.365 1.00 95.69 92 GLU A CA 1
ATOM 747 C C . GLU A 1 92 ? 9.438 10.867 -0.073 1.00 95.69 92 GLU A C 1
ATOM 749 O O . GLU A 1 92 ? 8.753 11.149 0.914 1.00 95.69 92 GLU A O 1
ATOM 754 N N . ASP A 1 93 ? 9.129 9.860 -0.888 1.00 95.56 93 ASP A N 1
ATOM 755 C CA . ASP A 1 93 ? 7.966 8.997 -0.712 1.00 95.56 93 ASP A CA 1
ATOM 756 C C . ASP A 1 93 ? 8.061 8.207 0.600 1.00 95.56 93 ASP A C 1
ATOM 758 O O . ASP A 1 93 ? 7.108 8.168 1.381 1.00 95.56 93 ASP A O 1
ATOM 762 N N . ALA A 1 94 ? 9.228 7.627 0.897 1.00 94.56 94 ALA A N 1
ATOM 763 C CA . ALA A 1 94 ? 9.472 6.892 2.135 1.00 94.56 94 ALA A CA 1
ATOM 764 C C . ALA A 1 94 ? 9.319 7.786 3.378 1.00 94.56 94 ALA A C 1
ATOM 766 O O . ALA A 1 94 ? 8.675 7.394 4.361 1.00 94.56 94 ALA A O 1
ATOM 767 N N . ALA A 1 95 ? 9.865 9.005 3.331 1.00 96.25 95 ALA A N 1
ATOM 768 C CA . ALA A 1 95 ? 9.709 9.997 4.389 1.00 96.25 95 ALA A CA 1
ATOM 769 C C . ALA A 1 95 ? 8.249 10.440 4.532 1.00 96.25 95 ALA A C 1
ATOM 771 O O . ALA A 1 95 ? 7.778 10.656 5.650 1.00 96.25 95 ALA A O 1
ATOM 772 N N . TRP A 1 96 ? 7.514 10.554 3.424 1.00 97.50 96 TRP A N 1
ATOM 773 C CA . TRP A 1 96 ? 6.093 10.870 3.445 1.00 97.50 96 TRP A CA 1
ATOM 774 C C . TRP A 1 96 ? 5.278 9.763 4.123 1.00 97.50 96 TRP A C 1
ATOM 776 O O . TRP A 1 96 ? 4.539 10.057 5.063 1.00 97.50 96 TRP A O 1
ATOM 786 N N . PHE A 1 97 ? 5.456 8.496 3.729 1.00 97.06 97 PHE A N 1
ATOM 787 C CA . PHE A 1 97 ? 4.749 7.365 4.344 1.00 97.06 97 PHE A CA 1
ATOM 788 C C . PHE A 1 97 ? 5.026 7.270 5.848 1.00 97.06 97 PHE A C 1
ATOM 790 O O . PHE A 1 97 ? 4.105 7.079 6.645 1.00 97.06 97 PHE A O 1
ATOM 797 N N . SER A 1 98 ? 6.282 7.482 6.244 1.00 95.75 98 SER A N 1
ATOM 798 C CA . SER A 1 98 ? 6.733 7.379 7.637 1.00 95.75 98 SER A CA 1
ATOM 799 C C . SER A 1 98 ? 6.112 8.418 8.581 1.00 95.75 98 SER A C 1
ATOM 801 O O . SER A 1 98 ? 6.175 8.250 9.797 1.00 95.75 98 SER A O 1
ATOM 803 N N . LYS A 1 99 ? 5.473 9.475 8.057 1.00 96.56 99 LYS A N 1
ATOM 804 C CA . LYS A 1 99 ? 4.706 10.439 8.871 1.00 96.56 99 LYS A CA 1
ATOM 805 C C . LYS A 1 99 ? 3.402 9.854 9.413 1.00 96.56 99 LYS A C 1
ATOM 807 O O . LYS A 1 99 ? 2.897 10.347 10.417 1.00 96.56 99 LYS A O 1
ATOM 812 N N . PHE A 1 100 ? 2.850 8.843 8.744 1.00 95.50 100 PHE A N 1
ATOM 813 C CA . PHE A 1 100 ? 1.504 8.333 9.019 1.00 95.50 100 PHE A CA 1
ATOM 814 C C . PHE A 1 100 ? 1.483 6.862 9.432 1.00 95.50 100 PHE A C 1
ATOM 816 O O . PHE A 1 100 ? 0.565 6.442 10.133 1.00 95.50 100 PHE A O 1
ATOM 823 N N . LEU A 1 101 ? 2.472 6.077 8.999 1.00 95.81 101 LEU A N 1
ATOM 824 C CA . LEU A 1 101 ? 2.519 4.633 9.209 1.00 95.81 101 LEU A CA 1
ATOM 825 C C . LEU A 1 101 ? 3.959 4.119 9.322 1.00 95.81 101 LEU A C 1
ATOM 827 O O . LEU A 1 101 ? 4.918 4.816 9.001 1.00 95.81 101 LEU A O 1
ATOM 831 N N . LYS A 1 102 ? 4.122 2.863 9.745 1.00 95.00 102 LYS A N 1
ATOM 832 C CA . LYS A 1 102 ? 5.406 2.159 9.692 1.00 95.00 102 LYS A CA 1
ATOM 833 C C . LYS A 1 102 ? 5.662 1.692 8.259 1.00 95.00 102 LYS A C 1
ATOM 835 O O . LYS A 1 102 ? 5.066 0.709 7.813 1.00 95.00 102 LYS A O 1
ATOM 840 N N . PHE A 1 103 ? 6.539 2.401 7.554 1.00 94.81 103 PHE A N 1
ATOM 841 C CA . PHE A 1 103 ? 6.948 2.060 6.195 1.00 94.81 103 PHE A CA 1
ATOM 842 C C . PHE A 1 103 ? 8.177 1.144 6.191 1.00 94.81 103 PHE A C 1
ATOM 844 O O . PHE A 1 103 ? 9.089 1.311 7.002 1.00 94.81 103 PHE A O 1
ATOM 851 N N . LYS A 1 104 ? 8.199 0.167 5.282 1.00 92.25 104 LYS A N 1
ATOM 852 C CA . LYS A 1 104 ? 9.323 -0.750 5.059 1.00 92.25 104 LYS A CA 1
ATOM 853 C C . LYS A 1 104 ? 9.501 -0.999 3.560 1.00 92.25 104 LYS A C 1
ATOM 855 O O . LYS A 1 104 ? 8.507 -1.257 2.880 1.00 92.25 104 LYS A O 1
ATOM 860 N N . GLN A 1 105 ? 10.749 -0.979 3.081 1.00 84.56 105 GLN A N 1
ATOM 861 C CA . GLN A 1 105 ? 11.083 -1.211 1.668 1.00 84.56 105 GLN A CA 1
ATOM 862 C C . GLN A 1 105 ? 12.181 -2.270 1.420 1.00 84.56 105 GLN A C 1
ATOM 864 O O . GLN A 1 105 ? 12.864 -2.244 0.402 1.00 84.56 105 GLN A O 1
ATOM 869 N N . GLU A 1 106 ? 12.405 -3.199 2.349 1.00 74.69 106 GLU A N 1
ATOM 870 C CA . GLU A 1 106 ? 13.509 -4.174 2.262 1.00 74.69 106 GLU A CA 1
ATOM 871 C C . GLU A 1 106 ? 13.103 -5.550 2.820 1.00 74.69 106 GLU A C 1
ATOM 873 O O . GLU A 1 106 ? 11.968 -5.712 3.276 1.00 74.69 106 GLU A O 1
ATOM 878 N N . ASP A 1 107 ? 14.026 -6.521 2.743 1.00 59.09 107 ASP A N 1
ATOM 879 C CA . ASP A 1 107 ? 13.842 -7.989 2.710 1.00 59.09 107 ASP A CA 1
ATOM 880 C C . ASP A 1 107 ? 12.966 -8.650 3.799 1.00 59.09 107 ASP A C 1
ATOM 882 O O . ASP A 1 107 ? 12.561 -9.805 3.655 1.00 59.09 107 ASP A O 1
ATOM 886 N N . ASP A 1 108 ? 12.545 -7.904 4.817 1.00 63.25 108 ASP A N 1
ATOM 887 C CA . ASP A 1 108 ? 11.877 -8.410 6.015 1.00 63.25 108 ASP A CA 1
ATOM 888 C C . ASP A 1 108 ? 10.416 -7.946 6.160 1.00 63.25 108 ASP A C 1
ATOM 890 O O . ASP A 1 108 ? 9.931 -7.664 7.268 1.00 63.25 108 ASP A O 1
ATOM 894 N N . CYS A 1 109 ? 9.654 -7.905 5.059 1.00 70.88 109 CYS A N 1
ATOM 895 C CA . CYS A 1 109 ? 8.196 -7.732 5.149 1.00 70.88 109 CYS A CA 1
ATOM 896 C C . CYS A 1 109 ? 7.533 -8.817 6.021 1.00 70.88 109 CYS A C 1
ATOM 898 O O . CYS A 1 109 ? 6.512 -8.553 6.662 1.00 70.88 109 CYS A O 1
ATOM 900 N N . TRP A 1 110 ? 8.144 -10.003 6.105 1.00 59.88 110 TRP A N 1
ATOM 901 C CA . TRP A 1 110 ? 7.645 -11.174 6.832 1.00 59.88 110 TRP A CA 1
ATOM 902 C C . TRP A 1 110 ? 7.881 -11.138 8.348 1.00 59.88 110 TRP A C 1
ATOM 904 O O . TRP A 1 110 ? 7.087 -11.710 9.086 1.00 59.88 110 TRP A O 1
ATOM 914 N N . HIS A 1 111 ? 8.898 -10.419 8.838 1.00 56.47 111 HIS A N 1
ATOM 915 C CA . HIS A 1 111 ? 9.187 -10.297 10.281 1.00 56.47 111 HIS A CA 1
ATOM 916 C C . HIS A 1 111 ? 8.367 -9.214 10.984 1.00 56.47 111 HIS A C 1
ATOM 918 O O . HIS A 1 111 ? 8.616 -8.842 12.130 1.00 56.47 111 HIS A O 1
ATOM 924 N N . THR A 1 112 ? 7.370 -8.674 10.296 1.00 53.72 112 THR A N 1
ATOM 925 C CA . THR A 1 112 ? 6.410 -7.759 10.892 1.00 53.72 112 THR A CA 1
ATOM 926 C C . THR A 1 112 ? 5.339 -8.587 11.596 1.00 53.72 112 THR A C 1
ATOM 928 O O . THR A 1 112 ? 4.211 -8.627 11.137 1.00 53.72 112 THR A O 1
ATOM 931 N N . GLU A 1 113 ? 5.671 -9.319 12.661 1.00 49.34 113 GLU A N 1
ATOM 932 C CA . GLU A 1 113 ? 4.625 -9.897 13.511 1.00 49.34 113 GLU A CA 1
ATOM 933 C C . GLU A 1 113 ? 3.897 -8.772 14.249 1.00 49.34 113 GLU A C 1
ATOM 935 O O . GLU A 1 113 ? 4.516 -7.766 14.621 1.00 49.34 113 GLU A O 1
ATOM 940 N N . PRO A 1 114 ? 2.570 -8.879 14.438 1.00 47.47 114 PRO A N 1
ATOM 941 C CA . PRO A 1 114 ? 1.875 -7.926 15.273 1.00 47.47 114 PRO A CA 1
ATOM 942 C C . PRO A 1 114 ? 2.424 -8.150 16.663 1.00 47.47 114 PRO A C 1
ATOM 944 O O . PRO A 1 114 ? 2.310 -9.257 17.183 1.00 47.47 114 PRO A O 1
ATOM 947 N N . GLU A 1 115 ? 3.006 -7.113 17.266 1.00 46.69 115 GLU A N 1
ATOM 948 C CA . GLU A 1 115 ? 3.137 -7.078 18.713 1.00 46.69 115 GLU A CA 1
ATOM 949 C C . GLU A 1 115 ? 1.729 -7.312 19.254 1.00 46.69 115 GLU A C 1
ATOM 951 O O . GLU A 1 115 ? 0.869 -6.424 19.266 1.00 46.69 115 GLU A O 1
ATOM 956 N N . ALA A 1 116 ? 1.448 -8.563 19.607 1.00 39.78 116 ALA A N 1
ATOM 957 C CA . ALA A 1 116 ? 0.260 -8.923 20.324 1.00 39.78 116 ALA A CA 1
ATOM 958 C C . ALA A 1 116 ? 0.368 -8.115 21.608 1.00 39.78 116 ALA A C 1
ATOM 960 O O . ALA A 1 116 ? 1.157 -8.436 22.495 1.00 39.78 116 ALA A O 1
ATOM 961 N N . ARG A 1 117 ? -0.383 -7.011 21.685 1.00 43.25 117 ARG A N 1
ATOM 962 C CA . ARG A 1 117 ? -0.665 -6.347 22.949 1.00 43.25 117 ARG A CA 1
ATOM 963 C C . ARG A 1 117 ? -1.290 -7.415 23.832 1.00 43.25 117 ARG A C 1
ATOM 965 O O . ARG A 1 117 ? -2.500 -7.630 23.785 1.00 43.25 117 ARG A O 1
ATOM 972 N N . SER A 1 118 ? -0.452 -8.080 24.616 1.00 38.66 118 SER A N 1
ATOM 973 C CA . SER A 1 118 ? -0.853 -8.916 25.727 1.00 38.66 118 SER A CA 1
ATOM 974 C C . SER A 1 118 ? -1.457 -7.974 26.762 1.00 38.66 118 SER A C 1
ATOM 976 O O . SER A 1 118 ? -0.801 -7.487 27.677 1.00 38.66 118 SER A O 1
ATOM 978 N N . LYS A 1 119 ? -2.722 -7.607 26.547 1.00 43.03 119 LYS A N 1
ATOM 979 C CA . LYS A 1 119 ? -3.571 -7.062 27.595 1.00 43.03 119 LYS A CA 1
ATOM 980 C C . LYS A 1 119 ? -4.035 -8.251 28.424 1.00 43.03 119 LYS A C 1
ATOM 982 O O . LYS A 1 119 ? -5.166 -8.698 28.273 1.00 43.03 119 LYS A O 1
ATOM 987 N N . ASN A 1 120 ? -3.173 -8.746 29.307 1.00 37.81 120 ASN A N 1
ATOM 988 C CA . ASN A 1 120 ? -3.659 -9.490 30.459 1.00 37.81 120 ASN A CA 1
ATOM 989 C C . ASN A 1 120 ? -4.205 -8.480 31.466 1.00 37.81 120 ASN A C 1
ATOM 991 O O . ASN A 1 120 ? -3.510 -7.994 32.353 1.00 37.81 120 ASN A O 1
ATOM 995 N N . SER A 1 121 ? -5.473 -8.137 31.278 1.00 47.38 121 SER A N 1
ATOM 996 C CA . SER A 1 121 ? -6.322 -7.617 32.336 1.00 47.38 121 SER A CA 1
ATOM 997 C C . SER A 1 121 ? -7.187 -8.759 32.858 1.00 47.38 121 SER A C 1
ATOM 999 O O . SER A 1 121 ? -8.278 -8.970 32.344 1.00 47.38 121 SER A O 1
ATOM 1001 N N . GLU A 1 122 ? -6.710 -9.445 33.894 1.00 45.75 122 GLU A N 1
ATOM 1002 C CA . GLU A 1 122 ? -7.525 -10.182 34.869 1.00 45.75 122 GLU A CA 1
ATOM 1003 C C . GLU A 1 122 ? -6.857 -9.955 36.236 1.00 45.75 122 GLU A C 1
ATOM 1005 O O . GLU A 1 122 ? -5.765 -10.442 36.503 1.00 45.75 122 GLU A O 1
ATOM 1010 N N . LYS A 1 123 ? -7.313 -8.971 37.020 1.00 45.12 123 LYS A N 1
ATOM 1011 C CA . LYS A 1 123 ? -8.253 -9.177 38.135 1.00 45.12 123 LYS A CA 1
ATOM 1012 C C . LYS A 1 123 ? -8.025 -10.507 38.863 1.00 45.12 123 LYS A C 1
ATOM 1014 O O . LYS A 1 123 ? -8.547 -11.536 38.449 1.00 45.12 123 LYS A O 1
ATOM 1019 N N . LYS A 1 124 ? -7.385 -10.444 40.028 1.00 42.94 124 LYS A N 1
ATOM 1020 C CA . LYS A 1 124 ? -7.760 -11.290 41.163 1.00 42.94 124 LYS A CA 1
ATOM 1021 C C . LYS A 1 124 ? -7.868 -10.423 42.412 1.00 42.94 124 LYS A C 1
ATOM 1023 O O . LYS A 1 124 ? -7.101 -9.477 42.567 1.00 42.94 124 LYS A O 1
ATOM 1028 N N . LEU A 1 125 ? -8.933 -10.730 43.149 1.00 49.81 125 LEU A N 1
ATOM 1029 C CA . LEU A 1 125 ? -9.421 -10.118 44.381 1.00 49.81 125 LEU A CA 1
ATOM 1030 C C . LEU A 1 125 ? -8.348 -9.992 45.461 1.00 49.81 125 LEU A C 1
ATOM 1032 O O . LEU A 1 125 ? -7.495 -10.905 45.529 1.00 49.81 125 LEU A O 1
#

pLDDT: mean 82.75, std 16.68, range [37.81, 97.5]